Protein AF-A0A804UGN7-F1 (afdb_monomer_lite)

Structure (mmCIF, N/CA/C/O backbone):
data_AF-A0A804UGN7-F1
#
_entry.id   AF-A0A804UGN7-F1
#
loop_
_atom_site.group_PDB
_atom_site.id
_atom_site.type_symbol
_atom_site.label_atom_id
_atom_site.label_alt_id
_atom_site.label_comp_id
_atom_site.label_asym_id
_atom_site.label_entity_id
_atom_site.label_seq_id
_atom_site.pdbx_PDB_ins_code
_atom_site.Cartn_x
_atom_site.Cartn_y
_atom_site.Cartn_z
_atom_site.occupancy
_atom_site.B_iso_or_equiv
_atom_site.auth_seq_id
_atom_site.auth_comp_id
_atom_site.auth_asym_id
_atom_site.auth_atom_id
_atom_site.pdbx_PDB_model_num
ATOM 1 N N . MET A 1 1 ? -6.377 20.181 3.773 1.00 50.97 1 MET A N 1
ATOM 2 C CA . MET A 1 1 ? -7.085 19.025 3.185 1.00 50.97 1 MET A CA 1
ATOM 3 C C . MET A 1 1 ? -6.054 17.936 2.944 1.00 50.97 1 MET A C 1
ATOM 5 O O . MET A 1 1 ? -5.133 18.179 2.175 1.00 50.97 1 MET A O 1
ATOM 9 N N . HIS A 1 2 ? -6.135 16.799 3.636 1.00 66.94 2 HIS A N 1
ATOM 10 C CA . HIS A 1 2 ? -5.323 15.631 3.281 1.00 66.94 2 HIS A CA 1
ATOM 11 C C . HIS A 1 2 ? -6.084 14.819 2.226 1.00 66.94 2 HIS A C 1
ATOM 13 O O . HIS A 1 2 ? -7.296 14.648 2.378 1.00 66.94 2 HIS A O 1
ATOM 19 N N . PRO A 1 3 ? -5.427 14.356 1.151 1.00 82.12 3 PRO A N 1
ATOM 20 C CA . PRO A 1 3 ? -6.095 13.538 0.151 1.00 82.12 3 PRO A CA 1
ATOM 21 C C . PRO A 1 3 ? -6.576 12.241 0.808 1.00 82.12 3 PRO A C 1
ATOM 23 O O . PRO A 1 3 ? -5.789 11.518 1.414 1.00 82.12 3 PRO A O 1
ATOM 26 N N . THR A 1 4 ? -7.873 11.962 0.697 1.00 88.19 4 THR A N 1
ATOM 27 C CA . THR A 1 4 ? -8.458 10.686 1.123 1.00 88.19 4 THR A CA 1
ATOM 28 C C . THR A 1 4 ? -8.592 9.791 -0.099 1.00 88.19 4 THR A C 1
ATOM 30 O O . THR A 1 4 ? -9.084 10.236 -1.135 1.00 88.19 4 THR A O 1
ATOM 33 N N . LEU A 1 5 ? -8.139 8.543 0.018 1.00 89.19 5 LEU A N 1
ATOM 34 C CA . LEU A 1 5 ? -8.258 7.532 -1.027 1.00 89.19 5 LEU A CA 1
ATOM 35 C C . LEU A 1 5 ? -9.240 6.458 -0.566 1.00 89.19 5 LEU A C 1
ATOM 37 O O . LEU A 1 5 ? -8.951 5.703 0.359 1.00 89.19 5 LEU A O 1
ATOM 41 N N . SER A 1 6 ? -10.394 6.386 -1.219 1.00 90.44 6 SER A N 1
ATOM 42 C CA . SER A 1 6 ? -11.387 5.354 -0.939 1.00 90.44 6 SER A CA 1
ATOM 43 C C . SER A 1 6 ? -11.057 4.077 -1.706 1.00 90.44 6 SER A C 1
ATOM 45 O O . SER A 1 6 ? -10.882 4.097 -2.923 1.00 90.44 6 SER A O 1
ATOM 47 N N . ILE A 1 7 ? -10.986 2.961 -0.986 1.00 90.81 7 ILE A N 1
ATOM 48 C CA . ILE A 1 7 ? -10.742 1.639 -1.560 1.00 90.81 7 ILE A CA 1
ATOM 49 C C . ILE A 1 7 ? -12.086 0.930 -1.689 1.00 90.81 7 ILE A C 1
ATOM 51 O O . ILE A 1 7 ? -12.690 0.548 -0.688 1.00 90.81 7 ILE A O 1
ATOM 55 N N . TYR A 1 8 ? -12.549 0.757 -2.924 1.00 83.00 8 TYR A N 1
ATOM 56 C CA . TYR A 1 8 ? -13.776 0.029 -3.225 1.00 83.00 8 TYR A CA 1
ATOM 57 C C . TYR A 1 8 ? -13.430 -1.318 -3.861 1.00 83.00 8 TYR A C 1
ATOM 59 O O . TYR A 1 8 ? -12.670 -1.378 -4.823 1.00 83.00 8 TYR A O 1
ATOM 67 N N . GLY A 1 9 ? -14.000 -2.402 -3.333 1.00 82.50 9 GLY A N 1
ATOM 68 C CA . GLY A 1 9 ? -13.865 -3.746 -3.899 1.00 82.50 9 GLY A CA 1
ATOM 69 C C . GLY A 1 9 ? -12.936 -4.690 -3.132 1.00 82.50 9 GLY A C 1
ATOM 70 O O . GLY A 1 9 ? -12.266 -4.331 -2.167 1.00 82.50 9 GLY A O 1
ATOM 71 N N . ALA A 1 10 ? -12.928 -5.950 -3.572 1.00 88.50 10 ALA A N 1
ATOM 72 C CA . ALA A 1 10 ? -12.191 -7.032 -2.916 1.00 88.50 10 ALA A CA 1
ATOM 73 C C . ALA A 1 10 ? -10.677 -7.002 -3.188 1.00 88.50 10 ALA A C 1
ATOM 75 O O . ALA A 1 10 ? -9.919 -7.671 -2.482 1.00 88.50 10 ALA A O 1
ATOM 76 N N . LEU A 1 11 ? -10.246 -6.263 -4.215 1.00 93.69 11 LEU A N 1
ATOM 77 C CA . LEU A 1 11 ? -8.864 -6.144 -4.663 1.00 93.69 11 LEU A CA 1
ATOM 78 C C . LEU A 1 11 ? -8.605 -4.708 -5.124 1.00 93.69 11 LEU A C 1
ATOM 80 O O . LEU A 1 11 ? -9.359 -4.194 -5.939 1.00 93.69 11 LEU A O 1
ATOM 84 N N . PHE A 1 12 ? -7.527 -4.102 -4.641 1.00 95.12 12 PHE A N 1
ATOM 85 C CA . PHE A 1 12 ? -7.112 -2.753 -5.012 1.00 95.12 12 PHE A CA 1
ATOM 86 C C . PHE A 1 12 ? -5.604 -2.729 -5.230 1.00 95.12 12 PHE A C 1
ATOM 88 O O . PHE A 1 12 ? -4.835 -3.168 -4.375 1.00 95.12 12 PHE A O 1
ATOM 95 N N . THR A 1 13 ? -5.167 -2.266 -6.387 1.00 95.25 13 THR A N 1
ATOM 96 C CA . THR A 1 13 ? -3.781 -2.324 -6.841 1.00 95.25 13 THR A CA 1
ATOM 97 C C . THR A 1 13 ? -3.123 -0.956 -6.777 1.00 95.25 13 THR A C 1
ATOM 99 O O . THR A 1 13 ? -3.706 0.066 -7.128 1.00 95.25 13 THR A O 1
ATOM 102 N N . ILE A 1 14 ? -1.878 -0.941 -6.313 1.00 94.50 14 ILE A N 1
ATOM 103 C CA . ILE A 1 14 ? -1.076 0.268 -6.160 1.00 94.50 14 ILE A CA 1
ATOM 104 C C . ILE A 1 14 ? 0.210 0.052 -6.943 1.00 94.50 14 ILE A C 1
ATOM 106 O O . ILE A 1 14 ? 0.894 -0.952 -6.742 1.00 94.50 14 ILE A O 1
ATOM 110 N N . GLY A 1 15 ? 0.563 0.980 -7.823 1.00 93.75 15 GLY A N 1
ATOM 111 C CA . GLY A 1 15 ? 1.778 0.858 -8.622 1.00 93.75 15 GLY A CA 1
ATOM 112 C C . GLY A 1 15 ? 2.085 2.102 -9.436 1.00 93.75 15 GLY A C 1
ATOM 113 O O . GLY A 1 15 ? 1.518 3.175 -9.211 1.00 93.75 15 GLY A O 1
ATOM 114 N N . HIS A 1 16 ? 3.008 1.963 -10.381 1.00 90.62 16 HIS A N 1
ATOM 115 C CA . HIS A 1 16 ? 3.367 3.050 -11.280 1.00 90.62 16 HIS A CA 1
ATOM 116 C C . HIS A 1 16 ? 2.596 2.936 -12.596 1.00 90.62 16 HIS A C 1
ATOM 118 O O . HIS A 1 16 ? 2.505 1.861 -13.174 1.00 90.62 16 HIS A O 1
ATOM 124 N N . GLY A 1 17 ? 2.046 4.053 -13.072 1.00 87.00 17 GLY A N 1
ATOM 125 C CA . GLY A 1 17 ? 1.289 4.085 -14.324 1.00 87.00 17 GLY A CA 1
ATOM 126 C C . GLY A 1 17 ? -0.220 3.924 -14.166 1.00 87.00 17 GLY A C 1
ATOM 127 O O . GLY A 1 17 ? -0.761 3.896 -13.064 1.00 87.00 17 GLY A O 1
ATOM 128 N N . ALA A 1 18 ? -0.908 3.899 -15.306 1.00 85.44 18 ALA A N 1
ATOM 129 C CA . ALA A 1 18 ? -2.364 4.030 -15.389 1.00 85.44 18 ALA A CA 1
ATOM 130 C C . ALA A 1 18 ? -3.141 2.710 -15.222 1.00 85.44 18 ALA A C 1
ATOM 132 O O . ALA A 1 18 ? -4.363 2.734 -15.167 1.00 85.44 18 ALA A O 1
ATOM 133 N N . HIS A 1 19 ? -2.458 1.564 -15.150 1.00 87.81 19 HIS A N 1
ATOM 134 C CA . HIS A 1 19 ? -3.094 0.243 -15.033 1.00 87.81 19 HIS A CA 1
ATOM 135 C C . HIS A 1 19 ? -3.415 -0.166 -13.587 1.00 87.81 19 HIS A C 1
ATOM 137 O O . HIS A 1 19 ? -3.794 -1.310 -13.342 1.00 87.81 19 HIS A O 1
ATOM 143 N N . HIS A 1 20 ? -3.223 0.742 -12.632 1.00 91.12 20 HIS A N 1
ATOM 144 C CA . HIS A 1 20 ? -3.420 0.501 -11.209 1.00 91.12 20 HIS A CA 1
ATOM 145 C C . HIS A 1 20 ? -4.486 1.438 -10.657 1.00 91.12 20 HIS A C 1
ATOM 147 O O . HIS A 1 20 ? -4.592 2.582 -11.099 1.00 91.12 20 HIS A O 1
ATOM 153 N N . ASP A 1 21 ? -5.234 0.964 -9.664 1.00 93.00 21 ASP A N 1
ATOM 154 C CA . ASP A 1 21 ? -6.307 1.734 -9.028 1.00 93.00 21 ASP A CA 1
ATOM 155 C C . ASP A 1 21 ? -5.763 2.997 -8.343 1.00 93.00 21 ASP A C 1
ATOM 157 O O . ASP A 1 21 ? -6.388 4.057 -8.376 1.00 93.00 21 ASP A O 1
ATOM 161 N N . PHE A 1 22 ? -4.556 2.905 -7.774 1.00 92.19 22 PHE A N 1
ATOM 162 C CA . PHE A 1 22 ? -3.805 4.055 -7.282 1.00 92.19 22 PHE A CA 1
ATOM 163 C C . PHE A 1 22 ? -2.414 4.150 -7.912 1.00 92.19 22 PHE A C 1
ATOM 165 O O . PHE A 1 22 ? -1.581 3.242 -7.815 1.00 92.19 22 PHE A O 1
ATOM 172 N N . ARG A 1 23 ? -2.155 5.306 -8.529 1.00 91.06 23 ARG A N 1
ATOM 173 C CA . ARG A 1 23 ? -0.923 5.616 -9.253 1.00 91.06 23 ARG A CA 1
ATOM 174 C C . ARG A 1 23 ? 0.049 6.403 -8.374 1.00 91.06 23 ARG A C 1
ATOM 176 O O . ARG A 1 23 ? -0.207 7.553 -8.035 1.00 91.06 23 ARG A O 1
ATOM 183 N N . LEU A 1 24 ? 1.215 5.819 -8.094 1.00 90.75 24 LEU A N 1
ATOM 184 C CA . LEU A 1 24 ? 2.291 6.465 -7.325 1.00 90.75 24 LEU A CA 1
ATOM 185 C C . LEU A 1 24 ? 3.145 7.439 -8.151 1.00 90.75 24 LEU A C 1
ATOM 187 O O . LEU A 1 24 ? 3.812 8.310 -7.590 1.00 90.75 24 LEU A O 1
ATOM 191 N N . GLY A 1 25 ? 3.156 7.287 -9.477 1.00 87.62 25 GLY A N 1
ATOM 192 C CA . GLY A 1 25 ? 3.945 8.122 -10.381 1.00 87.62 25 GLY A CA 1
ATOM 193 C C . GLY A 1 25 ? 3.823 7.717 -11.849 1.00 87.62 25 GLY A C 1
ATOM 194 O O . GLY A 1 25 ? 3.028 6.847 -12.219 1.00 87.62 25 GLY A O 1
ATOM 195 N N . GLU A 1 26 ? 4.608 8.371 -12.701 1.00 80.88 26 GLU A N 1
ATOM 196 C CA . GLU A 1 26 ? 4.643 8.155 -14.149 1.00 80.88 26 GLU A CA 1
ATOM 197 C C . GLU A 1 26 ? 5.701 7.110 -14.523 1.00 80.88 26 GLU A C 1
ATOM 199 O O . GLU A 1 26 ? 6.835 7.434 -14.844 1.00 80.88 26 GLU A O 1
ATOM 204 N N . SER A 1 27 ? 5.357 5.828 -14.443 1.00 80.62 27 SER A N 1
ATOM 205 C CA . SER A 1 27 ? 6.157 4.758 -15.051 1.00 80.62 27 SER A CA 1
ATOM 206 C C . SER A 1 27 ? 5.217 3.751 -15.711 1.00 80.62 27 SER A C 1
ATOM 208 O O . SER A 1 27 ? 4.054 3.656 -15.333 1.00 80.62 27 SER A O 1
ATOM 210 N N . SER A 1 28 ? 5.693 3.055 -16.743 1.00 70.88 28 SER A N 1
ATOM 211 C CA . SER A 1 28 ? 4.929 2.077 -17.528 1.00 70.88 28 SER A CA 1
ATOM 212 C C . SER A 1 28 ? 5.077 0.637 -17.020 1.00 70.88 28 SER A C 1
ATOM 214 O O . SER A 1 28 ? 4.708 -0.306 -17.720 1.00 70.88 28 SER A O 1
ATOM 216 N N . THR A 1 29 ? 5.619 0.428 -15.816 1.00 78.44 29 THR A N 1
ATOM 217 C CA . THR A 1 29 ? 5.725 -0.915 -15.231 1.00 78.44 29 THR A CA 1
ATOM 218 C C . THR A 1 29 ? 4.338 -1.497 -14.977 1.00 78.44 29 THR A C 1
ATOM 220 O O . THR A 1 29 ? 3.603 -0.993 -14.139 1.00 78.44 29 THR A O 1
ATOM 223 N N . ALA A 1 30 ? 4.001 -2.599 -15.647 1.00 81.81 30 ALA A N 1
ATOM 224 C CA . ALA A 1 30 ? 2.737 -3.301 -15.414 1.00 81.81 30 ALA A CA 1
ATOM 225 C C . ALA A 1 30 ? 2.681 -4.015 -14.048 1.00 81.81 30 ALA A C 1
ATOM 227 O O . ALA A 1 30 ? 1.607 -4.410 -13.592 1.00 81.81 30 ALA A O 1
ATOM 228 N N . SER A 1 31 ? 3.831 -4.232 -13.399 1.00 88.81 31 SER A N 1
ATOM 229 C CA . SER A 1 31 ? 3.885 -4.862 -12.083 1.00 88.81 31 SER A CA 1
ATOM 230 C C . SER A 1 31 ? 3.433 -3.882 -10.996 1.00 88.81 31 SER A C 1
ATOM 232 O O . SER A 1 31 ? 4.035 -2.813 -10.879 1.00 88.81 31 SER A O 1
ATOM 234 N N . PRO A 1 32 ? 2.451 -4.246 -10.153 1.00 93.56 32 PRO A N 1
ATOM 235 C CA . PRO A 1 32 ? 2.080 -3.416 -9.014 1.00 93.56 32 PRO A CA 1
ATOM 236 C C . PRO A 1 32 ? 3.233 -3.337 -8.004 1.00 93.56 32 PRO A C 1
ATOM 238 O O . PRO A 1 32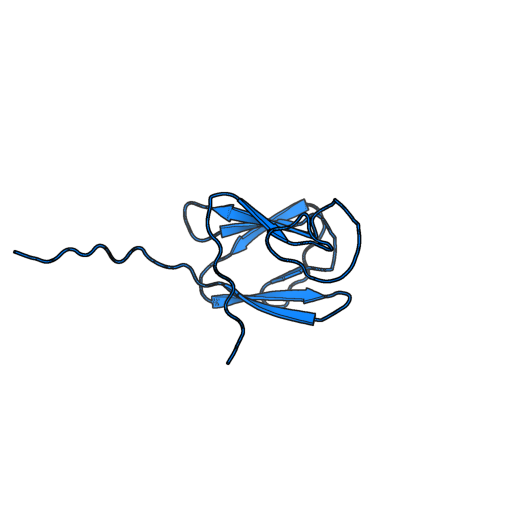 ? 4.021 -4.270 -7.884 1.00 93.56 32 PRO A O 1
ATOM 241 N N . VAL A 1 33 ? 3.278 -2.261 -7.222 1.00 95.06 33 VAL A N 1
ATOM 242 C CA . VAL A 1 33 ? 4.125 -2.122 -6.025 1.00 95.06 33 VAL A CA 1
ATOM 243 C C . VAL A 1 33 ? 3.574 -2.996 -4.901 1.00 95.06 33 VAL A C 1
ATOM 245 O O . VAL A 1 33 ? 4.295 -3.776 -4.271 1.00 95.06 33 VAL A O 1
ATOM 248 N N . CYS A 1 34 ? 2.268 -2.901 -4.667 1.00 96.44 34 CYS A N 1
ATOM 249 C CA . CYS A 1 34 ? 1.531 -3.744 -3.738 1.00 96.44 34 CYS A CA 1
ATOM 250 C C . CYS A 1 34 ? 0.056 -3.829 -4.145 1.00 96.44 34 CYS A C 1
ATOM 252 O O . CYS A 1 34 ? -0.412 -3.137 -5.051 1.00 96.44 34 CYS A O 1
ATOM 254 N N . ARG A 1 35 ? -0.693 -4.697 -3.470 1.00 96.19 35 ARG A N 1
ATOM 255 C CA . ARG A 1 35 ? -2.152 -4.709 -3.562 1.00 96.19 35 ARG A CA 1
ATOM 256 C C . ARG A 1 35 ? -2.783 -4.932 -2.203 1.00 96.19 35 ARG A C 1
ATOM 258 O O . ARG A 1 35 ? -2.225 -5.634 -1.361 1.00 96.19 35 ARG A O 1
ATOM 265 N 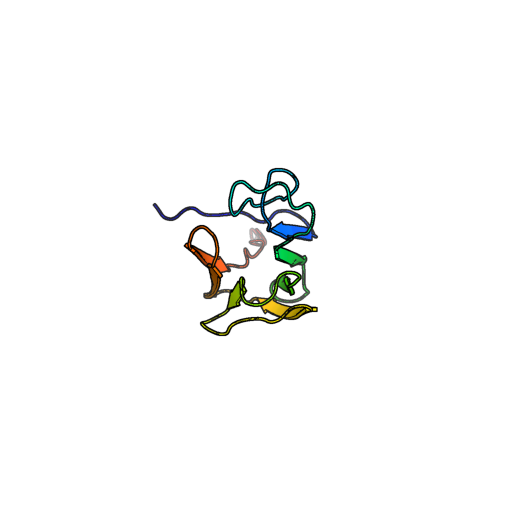N . LEU A 1 36 ? -3.964 -4.369 -2.041 1.00 96.69 36 LEU A N 1
ATOM 266 C CA . LEU A 1 36 ? -4.835 -4.549 -0.901 1.00 96.69 36 LEU A CA 1
ATOM 267 C C . LEU A 1 36 ? -5.939 -5.531 -1.270 1.00 96.69 36 LEU A C 1
ATOM 269 O O . LEU A 1 36 ? -6.466 -5.508 -2.382 1.00 96.69 36 LEU A O 1
ATOM 273 N N . LYS A 1 37 ? -6.275 -6.405 -0.331 1.00 95.00 37 LYS A N 1
ATOM 274 C CA . LYS A 1 37 ? -7.416 -7.309 -0.409 1.00 95.00 37 LYS A CA 1
ATOM 275 C C . LYS A 1 37 ? -8.278 -7.154 0.821 1.00 95.00 37 LYS A C 1
ATOM 277 O O . LYS A 1 37 ? -7.755 -6.964 1.918 1.00 95.00 37 LYS A O 1
ATOM 282 N N . GLN A 1 38 ? -9.580 -7.331 0.656 1.00 91.06 38 GLN A N 1
ATOM 283 C CA . GLN A 1 38 ? -10.465 -7.430 1.807 1.00 91.06 38 GLN A CA 1
ATOM 284 C C . GLN A 1 38 ? -10.061 -8.633 2.675 1.00 91.06 38 GLN A C 1
ATOM 286 O O . GLN A 1 38 ? -9.854 -9.742 2.176 1.00 91.06 38 GLN A O 1
ATOM 291 N N . ALA A 1 39 ? -9.941 -8.406 3.980 1.00 89.94 39 ALA A N 1
ATOM 292 C CA . ALA A 1 39 ? -9.714 -9.446 4.973 1.00 89.94 39 ALA A CA 1
ATOM 293 C C . ALA A 1 39 ? -10.862 -9.449 5.991 1.00 89.94 39 ALA A C 1
ATOM 295 O O . ALA A 1 39 ? -11.639 -8.503 6.081 1.00 89.94 39 ALA A O 1
ATOM 296 N N . LYS A 1 40 ? -10.976 -10.521 6.787 1.00 87.12 40 LYS A N 1
ATOM 297 C CA . LYS A 1 40 ? -12.005 -10.618 7.844 1.00 87.12 40 LYS A CA 1
ATOM 298 C C . LYS A 1 40 ? -11.898 -9.492 8.883 1.00 87.12 40 LYS A C 1
ATOM 300 O O . LYS A 1 40 ? -12.892 -9.140 9.507 1.00 87.12 40 LYS A O 1
ATOM 305 N N . ARG A 1 41 ? -10.685 -8.984 9.105 1.00 87.44 41 ARG A N 1
ATOM 306 C CA . ARG A 1 41 ? -10.363 -7.837 9.960 1.00 87.44 41 ARG A CA 1
ATOM 307 C C . ARG A 1 41 ? -9.352 -6.995 9.189 1.00 87.44 41 ARG A C 1
ATOM 309 O O . ARG A 1 41 ? -8.308 -7.537 8.827 1.00 87.44 41 ARG A O 1
ATOM 316 N N . GLY A 1 42 ? -9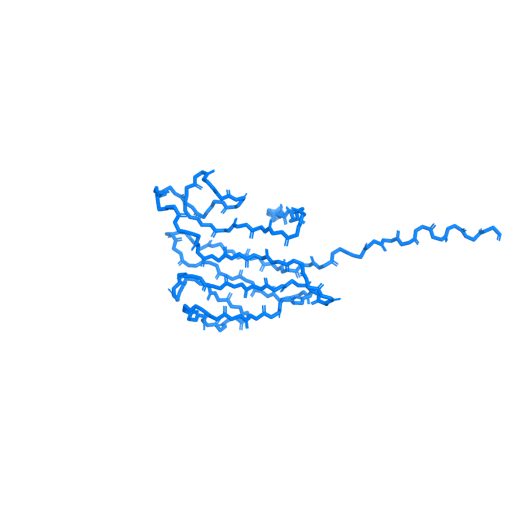.684 -5.740 8.896 1.00 91.50 42 GLY A N 1
ATOM 317 C CA . GLY A 1 42 ? -8.824 -4.855 8.120 1.00 91.50 42 GLY A CA 1
ATOM 318 C C . GLY A 1 42 ? -8.648 -5.256 6.650 1.00 91.50 42 GLY A C 1
ATOM 319 O O . GLY A 1 42 ? -9.554 -5.813 6.022 1.00 91.50 42 GLY A O 1
ATOM 320 N N . ALA A 1 43 ? -7.467 -4.981 6.098 1.00 94.88 43 ALA A N 1
ATOM 321 C CA . ALA A 1 43 ? -7.112 -5.305 4.716 1.00 94.88 43 ALA A CA 1
ATOM 322 C C . ALA A 1 43 ? -5.778 -6.055 4.637 1.00 94.88 43 ALA A C 1
ATOM 324 O O . ALA A 1 43 ? -4.808 -5.695 5.296 1.00 94.88 43 ALA A O 1
ATOM 325 N N . LEU A 1 44 ? -5.698 -7.092 3.806 1.00 96.44 44 LEU A N 1
ATOM 326 C CA . LEU A 1 44 ? -4.448 -7.794 3.531 1.00 96.44 44 LEU A CA 1
ATOM 327 C C . LEU A 1 44 ? -3.634 -7.011 2.494 1.00 96.44 44 LEU A C 1
ATOM 329 O O . LEU A 1 44 ? -4.057 -6.883 1.347 1.00 96.44 44 LEU A O 1
ATOM 333 N N . LEU A 1 45 ? -2.450 -6.551 2.880 1.00 97.62 45 LEU A N 1
ATOM 334 C CA . LEU A 1 45 ? -1.454 -5.934 2.013 1.00 97.62 45 LEU A CA 1
ATOM 335 C C . LEU A 1 45 ? -0.455 -6.991 1.528 1.00 97.62 45 LEU A C 1
ATOM 337 O O . LEU A 1 45 ? 0.253 -7.594 2.333 1.00 97.62 45 LEU A O 1
ATOM 341 N N . GLU A 1 46 ? -0.376 -7.192 0.213 1.00 97.50 46 GLU A N 1
ATOM 342 C CA . GLU A 1 46 ? 0.620 -8.053 -0.436 1.00 97.50 46 GLU A CA 1
ATOM 343 C C . GLU A 1 46 ? 1.608 -7.192 -1.238 1.00 97.50 46 GLU A C 1
ATOM 345 O O . GLU A 1 46 ? 1.193 -6.423 -2.107 1.00 97.50 46 GLU A O 1
ATOM 350 N N . VAL A 1 47 ? 2.907 -7.319 -0.954 1.00 97.50 47 VAL A N 1
ATOM 351 C CA . VAL A 1 47 ? 3.973 -6.491 -1.549 1.00 97.50 47 VAL A CA 1
ATOM 352 C C . VAL A 1 47 ? 4.679 -7.227 -2.685 1.00 97.50 47 VAL A C 1
ATOM 354 O O . VAL A 1 47 ? 5.065 -8.389 -2.548 1.00 97.50 47 VAL A O 1
ATOM 357 N N . PHE A 1 48 ? 4.901 -6.536 -3.800 1.00 95.19 48 PHE A N 1
ATOM 358 C CA . PHE A 1 48 ? 5.595 -7.067 -4.978 1.00 95.19 48 PHE A CA 1
ATOM 359 C C . PHE A 1 48 ? 6.905 -6.331 -5.265 1.00 95.19 48 PHE A C 1
ATOM 361 O O . PHE A 1 48 ? 7.849 -6.961 -5.751 1.00 95.19 48 PHE A O 1
ATOM 368 N N . GLU A 1 49 ? 6.991 -5.046 -4.910 1.00 92.81 49 GLU A N 1
ATOM 369 C CA . GLU A 1 49 ? 8.214 -4.255 -5.021 1.00 92.81 49 GLU A CA 1
ATOM 370 C C . GLU A 1 49 ? 8.895 -4.091 -3.649 1.00 92.81 49 GLU A C 1
ATOM 372 O O . GLU A 1 49 ? 8.297 -3.541 -2.718 1.00 92.81 49 GLU A O 1
ATOM 377 N N . PRO A 1 50 ? 10.133 -4.591 -3.475 1.00 91.44 50 PRO A N 1
ATOM 378 C CA . PRO A 1 50 ? 10.816 -4.544 -2.188 1.00 91.44 50 PRO A CA 1
ATOM 379 C C . PRO A 1 50 ? 11.213 -3.110 -1.816 1.00 91.44 50 PRO A C 1
ATOM 381 O O . PRO A 1 50 ? 11.603 -2.324 -2.674 1.00 91.44 50 PRO A O 1
ATOM 384 N N . LYS A 1 51 ? 11.201 -2.789 -0.516 1.00 89.44 51 LYS A N 1
ATOM 385 C CA . LYS A 1 51 ? 11.720 -1.524 0.053 1.00 89.44 51 LYS A CA 1
ATOM 386 C C . LYS A 1 51 ? 10.999 -0.235 -0.376 1.00 89.44 51 LYS A C 1
ATOM 388 O O . LYS A 1 51 ? 11.408 0.846 0.050 1.00 89.44 51 LYS A O 1
ATOM 393 N N . VAL A 1 52 ? 9.909 -0.329 -1.140 1.00 93.81 52 VAL A N 1
ATOM 394 C CA . VAL A 1 52 ? 9.054 0.817 -1.501 1.00 93.81 52 VAL A CA 1
ATOM 395 C C . VAL A 1 52 ? 7.981 1.068 -0.446 1.00 93.81 52 VAL A C 1
ATOM 397 O O . VAL A 1 52 ? 7.710 2.218 -0.106 1.00 93.81 52 VAL A O 1
ATOM 400 N N . VAL A 1 53 ? 7.393 0.005 0.110 1.00 97.12 53 VAL A N 1
ATOM 401 C CA . VAL A 1 53 ? 6.294 0.100 1.078 1.00 97.12 53 VAL A CA 1
ATOM 402 C C . VAL A 1 53 ? 6.829 0.019 2.504 1.00 97.12 53 VAL A C 1
ATOM 404 O O . VAL A 1 53 ? 7.560 -0.912 2.853 1.00 97.12 53 VAL A O 1
ATOM 407 N N . ARG A 1 54 ? 6.449 0.979 3.350 1.00 97.38 54 ARG A N 1
ATOM 408 C CA . ARG A 1 54 ? 6.659 0.927 4.799 1.00 97.38 54 ARG A CA 1
ATOM 409 C C . ARG A 1 54 ? 5.321 0.965 5.516 1.00 97.38 54 ARG A C 1
ATOM 411 O O . ARG A 1 54 ? 4.465 1.753 5.131 1.00 97.38 54 ARG A O 1
ATOM 418 N N . VAL A 1 55 ? 5.185 0.172 6.572 1.00 97.94 55 VAL A N 1
ATOM 419 C CA . VAL A 1 55 ? 4.013 0.201 7.454 1.00 97.94 55 VAL A CA 1
ATOM 420 C C . VAL A 1 55 ? 4.450 0.414 8.892 1.00 97.94 55 VAL A C 1
ATOM 422 O O . VAL A 1 55 ? 5.338 -0.293 9.373 1.00 97.94 55 VAL A O 1
ATOM 425 N N . ASN A 1 56 ? 3.887 1.430 9.552 1.00 97.19 56 ASN A N 1
ATOM 426 C CA . ASN A 1 56 ? 4.295 1.897 10.883 1.00 97.19 56 ASN A CA 1
ATOM 427 C C . ASN A 1 56 ? 5.821 2.028 11.002 1.00 97.19 56 ASN A C 1
ATOM 429 O O . ASN A 1 56 ? 6.470 1.480 11.895 1.00 97.19 56 ASN A O 1
ATOM 433 N N . GLY A 1 57 ? 6.425 2.669 10.000 1.00 95.81 57 GLY A N 1
ATOM 434 C CA . GLY A 1 57 ? 7.869 2.845 9.910 1.00 95.81 57 GLY A CA 1
ATOM 435 C C . GLY A 1 57 ? 8.676 1.597 9.521 1.00 95.81 57 GLY A C 1
ATOM 436 O O . GLY A 1 57 ? 9.856 1.756 9.212 1.00 95.81 57 GLY A O 1
ATOM 437 N N . LYS A 1 58 ? 8.116 0.387 9.441 1.00 96.75 58 LYS A N 1
ATOM 438 C CA . LYS A 1 58 ? 8.861 -0.828 9.052 1.00 96.75 58 LYS A CA 1
ATOM 439 C C . LYS A 1 58 ? 8.847 -1.028 7.542 1.00 96.75 58 LYS A C 1
ATOM 441 O O . LYS A 1 58 ? 7.783 -1.024 6.939 1.00 96.75 58 LYS A O 1
ATOM 446 N N . SER A 1 59 ? 10.019 -1.208 6.934 1.00 96.56 59 SER A N 1
ATOM 447 C CA . SER A 1 59 ? 10.132 -1.526 5.504 1.00 96.56 59 SER A CA 1
ATOM 448 C C . SER A 1 59 ? 9.678 -2.951 5.226 1.00 96.56 59 SER A C 1
ATOM 450 O O . SER A 1 59 ? 10.073 -3.860 5.950 1.00 96.56 59 SER A O 1
ATOM 452 N N . LEU A 1 60 ? 8.887 -3.137 4.171 1.00 97.31 60 LEU A N 1
ATOM 453 C CA . LEU A 1 60 ? 8.419 -4.446 3.734 1.00 97.31 60 LEU A CA 1
ATOM 454 C C . LEU A 1 60 ? 9.246 -4.948 2.548 1.00 97.31 60 LEU A C 1
ATOM 456 O O . LEU A 1 60 ? 9.570 -4.196 1.622 1.00 97.31 60 LEU A O 1
ATOM 460 N N . ASP A 1 61 ? 9.577 -6.234 2.587 1.00 96.38 61 ASP A N 1
ATOM 461 C CA . ASP A 1 61 ? 10.251 -6.926 1.495 1.00 96.38 61 ASP A CA 1
ATOM 462 C C . ASP A 1 61 ? 9.250 -7.471 0.472 1.00 96.38 61 ASP A C 1
ATOM 464 O O . ASP A 1 61 ? 8.038 -7.545 0.700 1.00 96.38 61 ASP A O 1
ATOM 468 N N . LYS A 1 62 ? 9.769 -7.879 -0.687 1.00 95.44 62 LYS A N 1
ATOM 469 C CA . LYS A 1 62 ? 8.975 -8.556 -1.713 1.00 95.44 62 LYS A CA 1
ATOM 470 C C . LYS A 1 62 ? 8.332 -9.818 -1.133 1.00 95.44 62 LYS A C 1
ATOM 472 O O . LYS A 1 62 ? 8.963 -10.549 -0.379 1.00 95.44 62 LYS A O 1
ATOM 477 N N . ALA A 1 63 ? 7.091 -10.084 -1.535 1.00 94.75 63 ALA A N 1
ATOM 478 C CA . ALA A 1 63 ? 6.248 -11.176 -1.052 1.00 94.75 63 ALA A CA 1
ATOM 479 C C . ALA A 1 63 ? 5.819 -11.075 0.424 1.00 94.75 63 ALA A C 1
ATOM 481 O O . ALA A 1 63 ? 5.128 -11.976 0.905 1.00 94.75 63 ALA A O 1
ATOM 482 N N . ALA A 1 64 ? 6.142 -9.980 1.125 1.00 97.50 64 ALA A N 1
ATOM 483 C CA . ALA A 1 64 ? 5.565 -9.715 2.434 1.00 97.50 64 ALA A CA 1
ATOM 484 C C . ALA A 1 64 ? 4.033 -9.654 2.341 1.00 97.50 64 ALA A C 1
ATOM 486 O O . ALA A 1 64 ? 3.464 -9.076 1.406 1.00 97.50 64 ALA A O 1
ATOM 487 N N . LYS A 1 65 ? 3.379 -10.258 3.334 1.00 97.06 65 LYS A N 1
ATOM 488 C CA . LYS A 1 65 ? 1.929 -10.235 3.514 1.00 97.06 65 LYS A CA 1
ATOM 489 C C . LYS A 1 65 ? 1.627 -9.793 4.930 1.00 97.06 65 LYS A C 1
ATOM 491 O O . LYS A 1 65 ? 2.025 -10.476 5.871 1.00 97.06 65 LYS A O 1
ATOM 496 N N . ILE A 1 66 ? 0.939 -8.670 5.079 1.00 96.62 66 ILE A N 1
ATOM 497 C CA . ILE A 1 66 ? 0.556 -8.153 6.393 1.00 96.62 66 ILE A CA 1
ATOM 498 C C . ILE A 1 66 ? -0.901 -7.714 6.389 1.00 96.62 66 ILE A C 1
ATOM 500 O O . ILE A 1 66 ? -1.430 -7.310 5.357 1.00 96.62 66 ILE A O 1
ATOM 504 N N . THR A 1 67 ? -1.545 -7.782 7.545 1.00 96.81 67 THR A N 1
ATOM 505 C CA . THR A 1 67 ? -2.888 -7.230 7.731 1.00 96.81 67 THR A CA 1
ATOM 506 C C . THR A 1 67 ? -2.768 -5.799 8.236 1.00 96.81 67 THR A C 1
ATOM 508 O O . THR A 1 67 ? -2.155 -5.579 9.277 1.00 96.81 67 THR A O 1
ATOM 511 N N . LEU A 1 68 ? -3.357 -4.858 7.505 1.00 96.88 68 LEU A N 1
ATOM 512 C CA . LEU A 1 68 ? -3.530 -3.466 7.904 1.00 96.88 68 LEU A CA 1
ATOM 513 C C . LEU A 1 68 ? -4.785 -3.315 8.754 1.00 96.88 68 LEU A C 1
ATOM 515 O O . LEU A 1 68 ? -5.838 -3.837 8.387 1.00 96.88 68 LEU A O 1
ATOM 519 N N . ASN A 1 69 ? -4.677 -2.569 9.844 1.00 95.19 69 ASN A N 1
ATOM 520 C CA . ASN A 1 69 ? -5.763 -2.220 10.753 1.00 95.19 69 ASN A CA 1
ATOM 521 C C . ASN A 1 69 ? -5.927 -0.699 10.818 1.00 95.19 69 ASN A C 1
ATOM 523 O O . ASN A 1 69 ? -5.011 0.039 10.455 1.00 95.19 69 ASN A O 1
ATOM 527 N N . GLY A 1 70 ? -7.100 -0.237 11.268 1.00 94.31 70 GLY A N 1
ATOM 528 C CA . GLY A 1 70 ? -7.368 1.194 11.438 1.00 94.31 70 GLY A CA 1
ATOM 529 C C . GLY A 1 70 ? -6.260 1.888 12.237 1.00 94.31 70 GLY A C 1
ATOM 530 O O . GLY A 1 70 ? -5.825 1.362 13.264 1.00 94.31 70 GLY A O 1
ATOM 531 N N . GLY A 1 71 ? -5.785 3.030 11.744 1.00 95.75 71 GLY A N 1
ATOM 532 C CA . GLY A 1 71 ? -4.673 3.786 12.314 1.00 95.75 71 GLY A CA 1
ATOM 533 C C . GLY A 1 71 ? -3.274 3.398 11.811 1.00 95.75 71 GLY A C 1
ATOM 534 O O . GLY A 1 71 ? -2.322 4.115 12.117 1.00 95.75 71 GLY A O 1
ATOM 535 N N . ASP A 1 72 ? -3.113 2.319 11.032 1.00 97.31 72 ASP A N 1
ATOM 536 C CA . ASP A 1 72 ? -1.800 1.945 10.487 1.00 97.31 72 ASP A CA 1
ATOM 537 C C . ASP A 1 72 ? -1.309 2.975 9.453 1.00 97.31 72 ASP A C 1
ATOM 539 O O . ASP A 1 72 ? -1.988 3.270 8.465 1.00 97.31 72 ASP A O 1
ATOM 543 N N . GLU A 1 73 ? -0.090 3.490 9.643 1.00 96.94 73 GLU A N 1
ATOM 544 C CA . GLU A 1 73 ? 0.563 4.389 8.690 1.00 96.94 73 GLU A CA 1
ATOM 545 C C . GLU A 1 73 ? 1.190 3.585 7.552 1.00 96.94 73 GLU A C 1
ATOM 547 O O . GLU A 1 73 ? 2.000 2.687 7.786 1.00 96.94 73 GLU A O 1
ATOM 552 N N . ILE A 1 74 ? 0.886 3.960 6.312 1.00 96.81 74 ILE A N 1
ATOM 553 C CA . ILE A 1 74 ? 1.471 3.403 5.096 1.00 96.8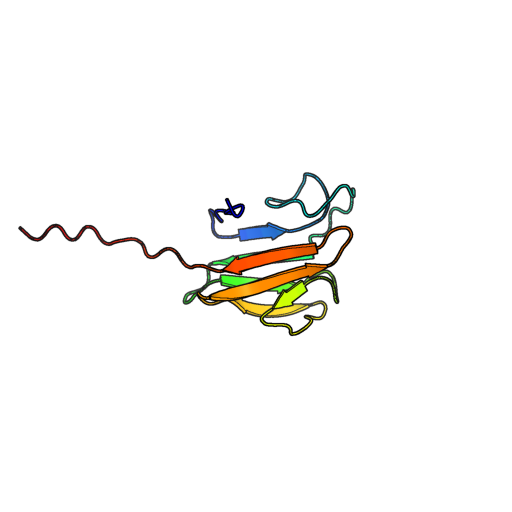1 74 ILE A CA 1
ATOM 554 C C . ILE A 1 74 ? 2.259 4.501 4.392 1.00 96.81 74 ILE A C 1
ATOM 556 O O . ILE A 1 74 ? 1.718 5.555 4.058 1.00 96.81 74 ILE A O 1
ATOM 560 N N . ILE A 1 75 ? 3.535 4.241 4.115 1.00 96.31 75 ILE A N 1
ATOM 561 C CA . ILE A 1 75 ? 4.394 5.135 3.339 1.00 96.31 75 ILE A CA 1
ATOM 562 C C . ILE A 1 75 ? 4.883 4.411 2.089 1.00 96.31 75 ILE A C 1
ATOM 564 O O . ILE A 1 75 ? 5.524 3.365 2.184 1.00 96.31 75 ILE A O 1
ATOM 568 N N . PHE A 1 76 ? 4.670 5.026 0.930 1.00 95.00 76 PHE A N 1
ATOM 569 C CA . PHE A 1 76 ? 5.292 4.637 -0.331 1.00 95.00 76 PHE A CA 1
ATOM 570 C C . PHE A 1 76 ? 6.483 5.545 -0.605 1.00 95.00 76 PHE A C 1
ATOM 572 O O . PHE A 1 76 ? 6.362 6.772 -0.588 1.00 95.00 76 PHE A O 1
ATOM 579 N N . ARG A 1 77 ? 7.648 4.949 -0.843 1.00 88.56 77 ARG A N 1
ATOM 580 C CA . ARG A 1 77 ? 8.873 5.654 -1.217 1.00 88.56 77 ARG A CA 1
ATOM 581 C C . ARG A 1 77 ? 9.227 5.312 -2.653 1.00 88.56 77 ARG A C 1
ATOM 583 O O . ARG A 1 77 ? 9.735 4.223 -2.875 1.00 88.56 77 ARG A O 1
ATOM 590 N N . SER A 1 78 ? 8.996 6.257 -3.564 1.00 75.50 78 SER A N 1
ATOM 591 C CA . SER A 1 78 ? 9.596 6.386 -4.907 1.00 75.50 78 SER A CA 1
ATOM 592 C C . SER A 1 78 ? 8.523 6.655 -5.969 1.00 75.50 78 SER A C 1
ATOM 594 O O . SER A 1 78 ? 7.448 6.058 -5.912 1.00 75.50 78 SER A O 1
ATOM 596 N N . PRO A 1 79 ? 8.793 7.521 -6.962 1.00 79.50 79 PRO A N 1
ATOM 597 C CA . PRO A 1 79 ? 9.797 8.594 -6.932 1.00 79.50 79 PRO A CA 1
ATOM 598 C C . PRO A 1 79 ? 9.417 9.701 -5.931 1.00 79.50 79 PRO A C 1
ATOM 600 O O . PRO A 1 79 ? 10.277 10.412 -5.423 1.00 79.50 79 PRO A O 1
ATOM 603 N N . VAL A 1 80 ? 8.130 9.806 -5.593 1.00 87.75 80 VAL A N 1
ATOM 604 C CA . VAL A 1 80 ? 7.576 10.750 -4.616 1.00 87.75 80 VAL A CA 1
ATOM 605 C C . VAL A 1 80 ? 7.190 9.993 -3.345 1.00 87.75 80 VAL A C 1
ATOM 607 O O . VAL A 1 80 ? 6.824 8.816 -3.396 1.00 87.75 80 VAL A O 1
ATOM 610 N N . ARG A 1 81 ? 7.300 10.650 -2.185 1.00 91.94 81 ARG A N 1
ATOM 611 C CA . ARG A 1 81 ? 6.809 10.098 -0.919 1.00 91.94 81 ARG A CA 1
ATOM 612 C C . ARG A 1 81 ? 5.299 10.293 -0.836 1.00 91.94 81 ARG A C 1
ATOM 614 O O . ARG A 1 81 ? 4.840 11.428 -0.780 1.00 91.94 81 ARG A O 1
ATOM 621 N N . HIS A 1 82 ? 4.565 9.195 -0.712 1.00 92.69 82 HIS A N 1
ATOM 622 C CA . HIS 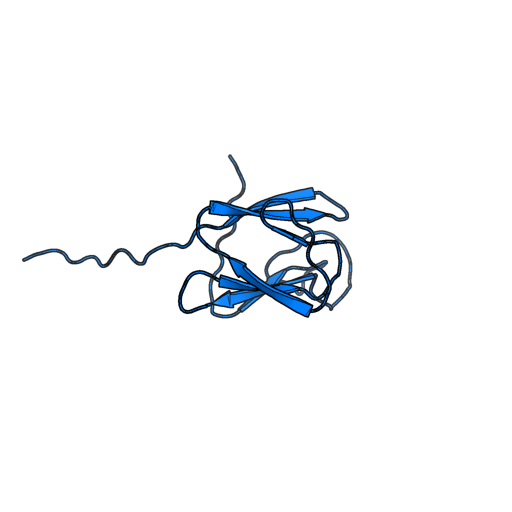A 1 82 ? 3.143 9.213 -0.367 1.00 92.69 82 HIS A CA 1
ATOM 623 C C . HIS A 1 82 ? 2.961 8.634 1.033 1.00 92.69 82 HIS A C 1
ATOM 625 O O . HIS A 1 82 ? 3.601 7.635 1.356 1.00 92.69 82 HIS A O 1
ATOM 631 N N . ALA A 1 83 ? 2.136 9.260 1.869 1.00 94.38 83 ALA A N 1
ATOM 632 C CA . ALA A 1 83 ? 1.866 8.807 3.231 1.00 94.38 83 ALA A CA 1
ATOM 633 C C . ALA A 1 83 ? 0.361 8.837 3.502 1.00 94.38 83 ALA A C 1
ATOM 635 O O . ALA A 1 83 ? -0.292 9.844 3.229 1.00 94.38 83 ALA A O 1
ATOM 636 N N . TYR A 1 84 ? -0.163 7.737 4.034 1.00 95.38 84 TYR A N 1
ATOM 637 C CA . TYR A 1 84 ? -1.581 7.533 4.308 1.00 95.38 84 TYR A CA 1
ATOM 638 C C . TYR A 1 84 ? -1.767 6.856 5.661 1.00 95.38 84 TYR A C 1
ATOM 640 O O . TYR A 1 84 ? -0.912 6.085 6.088 1.00 95.38 84 TYR A O 1
ATOM 648 N N . ILE A 1 85 ? -2.903 7.114 6.302 1.00 95.94 85 ILE A N 1
ATOM 649 C CA . ILE A 1 85 ? -3.392 6.323 7.432 1.00 95.94 85 ILE A CA 1
ATOM 650 C C . ILE A 1 85 ? -4.499 5.422 6.896 1.00 95.94 85 ILE A C 1
ATOM 652 O O . ILE A 1 85 ? -5.407 5.903 6.214 1.00 95.94 85 ILE A O 1
ATOM 656 N N . PHE A 1 86 ? -4.396 4.120 7.143 1.00 95.19 86 PHE A N 1
ATOM 657 C CA . PHE A 1 86 ? -5.457 3.188 6.793 1.00 95.19 86 PHE A CA 1
ATOM 658 C C . PHE A 1 86 ? -6.604 3.317 7.788 1.00 95.19 86 PHE A C 1
ATOM 660 O O . PHE A 1 86 ? -6.394 3.246 8.993 1.00 95.19 86 PHE A O 1
ATOM 667 N N . GLU A 1 87 ? -7.821 3.442 7.277 1.00 93.12 87 GLU A N 1
ATOM 668 C CA . GLU A 1 87 ? -9.038 3.470 8.079 1.00 93.12 87 GLU A CA 1
ATOM 669 C C . GLU A 1 87 ? -10.032 2.462 7.509 1.00 93.12 87 GLU A C 1
ATOM 671 O O . GLU A 1 87 ? -10.287 2.431 6.302 1.00 93.12 87 GLU A O 1
ATOM 676 N N . GLN A 1 88 ? -10.591 1.619 8.378 1.00 88.62 88 GLN A N 1
ATOM 677 C CA . GLN A 1 88 ? -11.647 0.692 7.991 1.00 88.62 88 GLN A CA 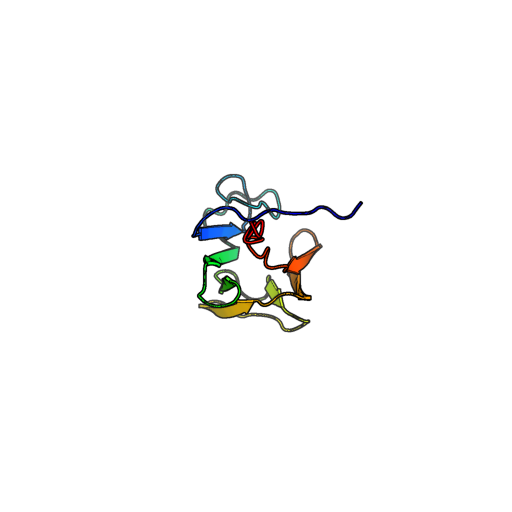1
ATOM 678 C C . GLN A 1 88 ? -12.997 1.364 8.233 1.00 88.62 88 GLN A C 1
ATOM 680 O O . GLN A 1 88 ? -13.384 1.604 9.375 1.00 88.62 88 GLN A O 1
ATOM 685 N N . LEU A 1 89 ? -13.736 1.633 7.157 1.00 85.94 89 LEU A N 1
ATOM 686 C CA . LEU A 1 89 ? -15.117 2.082 7.278 1.00 85.94 89 LEU A CA 1
ATOM 687 C C . LEU A 1 89 ? -15.960 0.917 7.797 1.00 85.94 89 LEU A C 1
ATOM 689 O O . LEU A 1 89 ? -16.024 -0.149 7.180 1.00 85.94 89 LEU A O 1
ATOM 693 N N . HIS A 1 90 ? -16.588 1.113 8.949 1.00 77.50 90 HIS A N 1
ATOM 694 C CA . HIS A 1 90 ? -17.642 0.225 9.400 1.00 77.50 90 HIS A CA 1
ATOM 695 C C . HIS A 1 90 ? -18.901 0.567 8.604 1.00 77.50 90 HIS A C 1
ATOM 697 O O . HIS A 1 90 ? -19.269 1.737 8.522 1.00 77.50 90 HIS A O 1
ATOM 703 N N . GLU A 1 91 ? -19.567 -0.436 8.026 1.00 66.94 91 GLU A N 1
ATOM 704 C CA . GLU A 1 91 ? -20.976 -0.263 7.675 1.00 66.94 91 GLU A CA 1
ATOM 705 C C . GLU A 1 91 ? -21.694 0.089 8.976 1.00 66.94 91 GLU A C 1
ATOM 707 O O . GLU A 1 91 ? -21.818 -0.745 9.880 1.00 66.94 91 GLU A O 1
ATOM 712 N N . GLU A 1 92 ? -22.111 1.348 9.100 1.00 54.50 92 GLU A N 1
ATOM 713 C CA . GLU A 1 92 ? -23.106 1.721 10.084 1.00 54.50 92 GLU A CA 1
ATOM 714 C C . GLU A 1 92 ? -24.324 0.866 9.747 1.00 54.50 92 GLU A C 1
ATOM 716 O O . GLU A 1 92 ? -25.022 1.105 8.761 1.00 54.50 92 GLU A O 1
ATOM 721 N N . LYS A 1 93 ? -24.557 -0.198 10.524 1.00 55.06 93 LYS A N 1
ATOM 722 C CA . LYS A 1 93 ? -25.888 -0.784 10.561 1.00 55.06 93 LYS A CA 1
ATOM 723 C C . LYS A 1 93 ? -26.779 0.359 11.005 1.00 55.06 93 LYS A C 1
ATOM 725 O O . LYS A 1 93 ? -26.805 0.689 12.190 1.00 55.06 93 LYS A O 1
ATOM 730 N N . SER A 1 94 ? -27.519 0.935 10.066 1.00 50.97 94 SER A N 1
ATOM 731 C CA . SER A 1 94 ? -28.711 1.705 10.363 1.00 50.97 94 SER A CA 1
ATOM 732 C C . SER A 1 94 ? -29.732 0.737 10.968 1.00 50.97 94 SER A C 1
ATOM 734 O O . SER A 1 94 ? -30.707 0.334 10.340 1.00 50.97 94 SER A O 1
ATOM 736 N N . SER A 1 95 ? -29.484 0.281 12.190 1.00 53.84 95 SER A N 1
ATOM 737 C CA . SER A 1 95 ? -30.531 -0.221 13.058 1.00 53.84 95 SER A CA 1
ATOM 738 C C . SER A 1 95 ? -31.242 1.023 13.559 1.00 53.84 95 SER A C 1
ATOM 740 O O . SER A 1 95 ? -30.930 1.535 14.628 1.00 53.84 95 SER A O 1
ATOM 742 N N . THR A 1 96 ? -32.151 1.556 12.743 1.00 53.91 96 THR A N 1
ATOM 743 C CA . THR A 1 96 ? -33.237 2.378 13.264 1.00 53.91 96 THR A CA 1
ATOM 744 C C . THR A 1 96 ? -34.014 1.456 14.208 1.00 53.91 96 THR A C 1
ATOM 746 O O . THR A 1 96 ? -34.554 0.453 13.735 1.00 53.91 96 THR A O 1
ATOM 749 N N . PRO A 1 97 ? -34.013 1.690 15.531 1.00 55.12 97 PRO A N 1
ATOM 750 C CA . PRO A 1 97 ? -34.915 0.974 16.410 1.00 55.12 97 PRO A CA 1
ATOM 751 C C . PRO A 1 97 ? -36.316 1.523 16.138 1.00 55.12 97 PRO A C 1
ATOM 753 O O . PRO A 1 97 ? -36.531 2.732 16.240 1.00 55.12 97 PRO A O 1
ATOM 756 N N . ALA A 1 98 ? -37.236 0.646 15.754 1.00 60.22 98 ALA A N 1
ATOM 757 C CA . ALA A 1 98 ? -38.661 0.864 15.967 1.00 60.22 98 ALA A CA 1
ATOM 758 C C . ALA A 1 98 ? -39.072 0.073 17.211 1.00 60.22 98 ALA A C 1
ATOM 760 O O . ALA A 1 98 ? -38.547 -1.056 17.370 1.00 60.22 98 ALA A O 1
#

Radius of gyration: 14.63 Å; chains: 1; bounding box: 50×30×34 Å

Secondary structure (DSSP, 8-state):
-PPP----SSEEEEESSTTSSEE-SS----SEEEEEEE-SSSEEEEE-STTTEEETTEEPPTT-EEEE-TT-EEEEESSSEEEEE-------------

Sequence (98 aa):
MHPTLSIYGALFTIGHGAHHDFRLGESSTASPVCRLKQAKRGALLEVFEPKVVRVNGKSLDKAAKITLNGGDEIIFRSPVRHAYIFEQLHEEKSSTPA

InterPro domains:
  IPR008984 SMAD/FHA domain superfamily [SSF49879] (2-89)

Organism: Zea mays (NCBI:txid4577)

pLDDT: mean 88.14, std 12.03, range [50.97, 97.94]

Foldseek 3Di:
DDDDDDDDDQKFFAADDDCGNHHPYHDPDPDTQWMWGDDPAAIKIAGQNFQQKDKPNHGDGHRDIDGAHAQIWIWGPPPDIDIDGDHDDDPPPPPPDD